Protein AF-A0A955XTV4-F1 (afdb_monomer_lite)

Radius of gyration: 20.28 Å; chains: 1; bounding box: 44×41×62 Å

Secondary structure (DSSP, 8-state):
-PPPHHHHHHHHHHHHHHHHHHHHHHHSPPSSEEE--GGGPPSP-SS--TTHHHHHHHHHHHTTSS-TTSSB---PPPHHHHTTTS-HHHHHHTTSHHHHHHHH-TT-TT--HHHHHHHHHHHHHHHHHHHHHHHHSSS----EEETT----S--SS--BTTBSS-HHHHHHHHHHHTT--

pLDDT: mean 87.63, std 10.94, range [49.94, 98.62]

Foldseek 3Di:
DDDDPVVVVVVVVLVVQQVVLLVCQVPDAALAAEEDDLLLADPDDPQDPSCQRVVVVVVCNSSSRHDPVGHHYFDFADVVLQCLFAPPVQVVLLVDPVSLCVQVPPPCPPDPSNSLVSSLRSLLRRLLVQLVQQVPDPPTDRHYYYSNYDLCQAHRRGHYPSRSGHSNVSNVSVVVVVVDD

Sequence (181 aa):
MAASPKRHLAKALARARRLRRKARAWIRKPAAQIVFHVDYQSPPNEFMDSHRGQRIIDYLVENGLLSPRHWIRPRPATFEQLNLVHSFDYLEQLDAKEGLWRIFGEHNSGFDAVGALHQQRWMTGGTIAAAREAVKERPVGRPVVNLGGGLHHAHADKGGGSCTVNDVAVAIALLRRGGFS

Structure (mmCIF, N/CA/C/O backbone):
data_AF-A0A955XTV4-F1
#
_entry.id   AF-A0A955XTV4-F1
#
loop_
_atom_site.group_PDB
_atom_site.id
_atom_site.type_symbol
_atom_site.label_atom_id
_atom_site.label_alt_id
_atom_site.label_comp_id
_atom_site.label_asym_id
_atom_site.label_entity_id
_atom_site.label_seq_id
_atom_site.pdbx_PDB_ins_code
_atom_site.Cartn_x
_atom_site.Cartn_y
_atom_site.Cartn_z
_atom_site.occupancy
_atom_site.B_iso_or_equiv
_atom_site.auth_seq_id
_atom_site.auth_comp_id
_atom_site.auth_asym_id
_atom_site.auth_atom_id
_atom_site.pdbx_PDB_model_num
ATOM 1 N N . MET A 1 1 ? 1.078 26.563 39.522 1.00 49.94 1 MET A N 1
ATOM 2 C CA . MET A 1 1 ? -0.403 26.536 39.429 1.00 49.94 1 MET A CA 1
ATOM 3 C C . MET A 1 1 ? -0.884 25.087 39.378 1.00 49.94 1 MET A C 1
ATOM 5 O O . MET A 1 1 ? -0.609 24.406 38.396 1.00 49.94 1 MET A O 1
ATOM 9 N N . ALA A 1 2 ? -1.538 24.588 40.433 1.00 58.56 2 ALA A N 1
ATOM 10 C CA . ALA A 1 2 ? -2.078 23.223 40.469 1.00 58.56 2 ALA A CA 1
ATOM 11 C C . ALA A 1 2 ? -3.279 23.084 39.512 1.00 58.56 2 ALA A C 1
ATOM 13 O O . ALA A 1 2 ? -4.113 23.984 39.412 1.00 58.56 2 ALA A O 1
ATOM 14 N N . ALA A 1 3 ? -3.364 21.981 38.766 1.00 61.75 3 ALA A N 1
ATOM 15 C CA . ALA A 1 3 ? -4.470 21.761 37.838 1.00 61.75 3 ALA A CA 1
ATOM 16 C C . ALA A 1 3 ? -5.797 21.529 38.595 1.00 61.75 3 ALA A C 1
ATOM 18 O O . ALA A 1 3 ? -5.850 20.796 39.575 1.00 61.75 3 ALA A O 1
ATOM 19 N N . SER A 1 4 ? -6.885 22.150 38.122 1.00 78.12 4 SER A N 1
ATOM 20 C CA . SER A 1 4 ? -8.228 22.033 38.718 1.00 78.12 4 SER A CA 1
ATOM 21 C C . SER A 1 4 ? -8.696 20.564 38.833 1.00 78.12 4 SER A C 1
ATOM 23 O O . SER A 1 4 ? -8.528 19.810 37.867 1.00 78.12 4 SER A O 1
ATOM 25 N N . PRO A 1 5 ? -9.373 20.157 39.930 1.00 79.31 5 PRO A N 1
ATOM 26 C CA . PRO A 1 5 ? -9.942 18.812 40.115 1.00 79.31 5 PRO A CA 1
ATOM 27 C C . PRO A 1 5 ? -10.793 18.315 38.932 1.00 79.31 5 PRO A C 1
ATOM 29 O O . PRO A 1 5 ? -10.744 17.137 38.571 1.00 79.31 5 PRO A O 1
ATOM 32 N N . LYS A 1 6 ? -11.499 19.224 38.241 1.00 78.75 6 LYS A N 1
ATOM 33 C CA . LYS A 1 6 ? -12.275 18.911 37.026 1.00 78.75 6 LYS A CA 1
ATOM 34 C C . LYS A 1 6 ? -11.387 18.415 35.874 1.00 78.75 6 LYS A C 1
ATOM 36 O O . LYS A 1 6 ? -11.775 17.501 35.147 1.00 78.75 6 LYS A O 1
ATOM 41 N N . ARG A 1 7 ? -10.171 18.962 35.726 1.00 80.00 7 ARG A N 1
ATOM 42 C CA . ARG A 1 7 ? -9.193 18.527 34.708 1.00 80.00 7 ARG A CA 1
ATOM 43 C C . ARG A 1 7 ? -8.659 17.126 35.012 1.00 80.00 7 ARG A C 1
ATOM 45 O O . ARG A 1 7 ? -8.449 16.349 34.083 1.00 80.00 7 ARG A O 1
ATOM 52 N N . HIS A 1 8 ? -8.468 16.787 36.287 1.00 83.81 8 HIS A N 1
ATOM 53 C CA . HIS A 1 8 ? -8.027 15.451 36.698 1.00 83.81 8 HIS A CA 1
ATOM 54 C C . HIS A 1 8 ? -9.093 14.386 36.418 1.00 83.81 8 HIS A C 1
ATOM 56 O O . HIS A 1 8 ? -8.786 13.367 35.794 1.00 83.81 8 HIS A O 1
ATOM 62 N N . LEU A 1 9 ? -10.353 14.656 36.774 1.00 87.94 9 LEU A N 1
ATOM 63 C CA . LEU A 1 9 ? -11.470 13.750 36.496 1.00 87.94 9 LEU A CA 1
ATOM 64 C C . LEU A 1 9 ? -11.685 13.541 34.987 1.00 87.94 9 LEU A C 1
ATOM 66 O O . LEU A 1 9 ? -11.824 12.405 34.532 1.00 87.94 9 LEU A O 1
ATOM 70 N N . ALA A 1 10 ? -11.637 14.612 34.188 1.00 88.69 10 ALA A N 1
ATOM 71 C CA . ALA A 1 10 ? -11.765 14.519 32.733 1.00 88.69 10 ALA A CA 1
ATOM 72 C C . ALA A 1 10 ? -10.666 13.641 32.104 1.00 88.69 10 ALA A C 1
ATOM 74 O O . ALA A 1 10 ? -10.958 12.779 31.269 1.00 88.69 10 ALA A O 1
ATOM 75 N N . LYS A 1 11 ? -9.408 13.797 32.546 1.00 88.56 11 LYS A N 1
ATOM 76 C CA . LYS A 1 11 ? -8.283 12.953 32.107 1.00 88.56 11 LYS A CA 1
ATOM 77 C C . LYS A 1 11 ? -8.480 11.484 32.496 1.00 88.56 11 LYS A C 1
ATOM 79 O O . LYS A 1 11 ? -8.241 10.600 31.670 1.00 88.56 11 LYS A O 1
ATOM 84 N N . ALA A 1 12 ? -8.946 11.216 33.717 1.00 90.12 12 ALA A N 1
ATOM 85 C CA . ALA A 1 12 ? -9.221 9.859 34.186 1.00 90.12 12 ALA A CA 1
ATOM 86 C C . ALA A 1 12 ? -10.327 9.180 33.356 1.00 90.12 12 ALA A C 1
ATOM 88 O O . ALA A 1 12 ? -10.143 8.058 32.877 1.00 90.12 12 ALA A O 1
ATOM 89 N N . LEU A 1 13 ? -11.432 9.885 33.090 1.00 92.62 13 LEU A N 1
ATOM 90 C CA . LEU A 1 13 ? -12.527 9.390 32.249 1.00 92.62 13 LEU A CA 1
ATOM 91 C C . LEU A 1 13 ? -12.079 9.132 30.804 1.00 92.62 13 LEU A C 1
ATOM 93 O O . LEU A 1 13 ? -12.423 8.098 30.227 1.00 92.62 13 LEU A O 1
ATOM 97 N N . ALA A 1 14 ? -11.281 10.029 30.220 1.00 88.31 14 ALA A N 1
ATOM 98 C CA . ALA A 1 14 ? -10.719 9.837 28.883 1.00 88.31 14 ALA A CA 1
ATOM 99 C C . ALA A 1 14 ? -9.818 8.591 28.816 1.00 88.31 14 ALA A C 1
ATOM 101 O O . ALA A 1 14 ? -9.942 7.786 27.887 1.00 88.31 14 ALA A O 1
ATOM 102 N N . ARG A 1 15 ? -8.969 8.376 29.832 1.00 88.94 15 ARG A N 1
ATOM 103 C CA . ARG A 1 15 ? -8.128 7.173 29.950 1.00 88.94 15 ARG A CA 1
ATOM 104 C C . ARG A 1 15 ? -8.974 5.904 30.064 1.00 88.94 15 ARG A C 1
ATOM 106 O O . ARG A 1 15 ? -8.717 4.952 29.329 1.00 88.94 15 ARG A O 1
ATOM 113 N N . ALA A 1 16 ? -10.002 5.896 30.913 1.00 92.25 16 ALA A N 1
ATOM 114 C CA . ALA A 1 16 ? -10.901 4.751 31.072 1.00 92.25 16 ALA A CA 1
ATOM 115 C C . ALA A 1 16 ? -11.646 4.416 29.767 1.00 92.25 16 ALA A C 1
ATOM 117 O O . ALA A 1 16 ? -11.699 3.254 29.360 1.00 92.25 16 ALA A O 1
ATOM 118 N N . ARG A 1 17 ? -12.156 5.432 29.054 1.00 90.75 17 ARG A N 1
ATOM 119 C CA . ARG A 1 17 ? -12.781 5.263 27.728 1.00 90.75 17 ARG A CA 1
ATOM 120 C C . ARG A 1 17 ? -11.803 4.666 26.716 1.00 90.75 17 ARG A C 1
ATOM 122 O O . ARG A 1 17 ? -12.171 3.739 25.999 1.00 90.75 17 ARG A O 1
ATOM 129 N N . ARG A 1 18 ? -10.557 5.147 26.685 1.00 89.06 18 ARG A N 1
ATOM 130 C CA . ARG A 1 18 ? -9.511 4.628 25.790 1.00 89.06 18 ARG A CA 1
ATOM 131 C C . ARG A 1 18 ? -9.165 3.169 26.089 1.00 89.06 18 ARG A C 1
ATOM 133 O O . ARG A 1 18 ? -9.081 2.377 25.158 1.00 89.06 18 ARG A O 1
ATOM 140 N N . LEU A 1 19 ? -9.023 2.795 27.361 1.00 90.50 19 LEU A N 1
ATOM 141 C CA . LEU A 1 19 ? -8.775 1.402 27.761 1.00 90.50 19 LEU A CA 1
ATOM 142 C C . LEU A 1 19 ? -9.934 0.482 27.356 1.00 90.50 19 LEU A C 1
ATOM 144 O O . LEU A 1 19 ? -9.700 -0.569 26.763 1.00 90.50 19 LEU A O 1
ATOM 148 N N . ARG A 1 20 ? -11.183 0.913 27.578 1.00 92.00 20 ARG A N 1
ATOM 149 C CA . ARG A 1 20 ? -12.375 0.180 27.117 1.00 92.00 20 ARG A CA 1
ATOM 150 C C . ARG A 1 20 ? -12.400 0.019 25.594 1.00 92.00 20 ARG A C 1
ATOM 152 O O . ARG A 1 20 ? -12.742 -1.057 25.112 1.00 92.00 20 ARG A O 1
ATOM 159 N N . ARG A 1 21 ? -12.026 1.057 24.832 1.00 90.31 21 ARG A N 1
ATOM 160 C CA . ARG A 1 21 ? -11.899 0.968 23.366 1.00 90.31 21 ARG A CA 1
ATOM 161 C C . ARG A 1 21 ? -10.826 -0.031 22.950 1.00 90.31 21 ARG A C 1
ATOM 163 O O . ARG A 1 21 ? -11.129 -0.901 22.146 1.00 90.31 21 ARG A O 1
ATOM 170 N N . LYS A 1 22 ? -9.631 0.023 23.553 1.00 88.69 22 LYS A N 1
ATOM 171 C CA . LYS A 1 22 ? -8.558 -0.951 23.291 1.00 88.69 22 LYS A CA 1
ATOM 172 C C . LYS A 1 22 ? -9.032 -2.383 23.541 1.00 88.69 22 LYS A C 1
ATOM 174 O O . LYS A 1 22 ? -8.918 -3.207 22.645 1.00 88.69 22 LYS A O 1
ATOM 179 N N . ALA A 1 23 ? -9.653 -2.659 24.689 1.00 89.81 23 ALA A N 1
ATOM 180 C CA . ALA A 1 23 ? -10.200 -3.986 24.983 1.00 89.81 23 ALA A CA 1
ATOM 181 C C . ALA A 1 23 ? -11.234 -4.440 23.932 1.00 89.81 23 ALA A C 1
ATOM 183 O O . ALA A 1 23 ? -11.187 -5.572 23.460 1.00 89.81 23 ALA A O 1
ATOM 184 N N . ARG A 1 24 ? -12.131 -3.544 23.496 1.00 89.69 24 ARG A N 1
ATOM 185 C CA . ARG A 1 24 ? -13.103 -3.846 22.430 1.00 89.69 24 ARG A CA 1
ATOM 186 C C . ARG A 1 24 ? -12.441 -4.100 21.076 1.00 89.69 24 ARG A C 1
ATOM 188 O O . ARG A 1 24 ? -12.851 -5.032 20.393 1.00 89.69 24 ARG A O 1
ATOM 195 N N . ALA A 1 25 ? -11.440 -3.307 20.696 1.00 87.94 25 ALA A N 1
ATOM 196 C CA . ALA A 1 25 ? -10.732 -3.431 19.421 1.00 87.94 25 ALA A CA 1
ATOM 197 C C . ALA A 1 25 ? -9.947 -4.744 19.296 1.00 87.94 25 ALA A C 1
ATOM 199 O O . ALA A 1 25 ? -9.682 -5.187 18.184 1.00 87.94 25 ALA A O 1
ATOM 200 N N . TRP A 1 26 ? -9.592 -5.376 20.418 1.00 86.31 26 TRP A N 1
ATOM 201 C CA . TRP A 1 26 ? -8.954 -6.694 20.438 1.00 86.31 26 TRP A CA 1
ATOM 202 C C . TRP A 1 26 ? -9.903 -7.848 20.109 1.00 86.31 26 TRP A C 1
ATOM 204 O O . TRP A 1 26 ? -9.443 -8.871 19.616 1.00 86.31 26 TRP A O 1
ATOM 214 N N . ILE A 1 27 ? -11.201 -7.689 20.375 1.00 87.06 27 ILE A N 1
ATOM 215 C CA . ILE A 1 27 ? -12.206 -8.749 20.199 1.00 87.06 27 ILE A CA 1
ATOM 216 C C . ILE A 1 27 ? -13.035 -8.505 18.934 1.00 87.06 27 ILE A C 1
ATOM 218 O O . ILE A 1 27 ? -13.390 -9.435 18.216 1.00 87.06 27 ILE A O 1
ATOM 222 N N . ARG A 1 28 ? -13.375 -7.244 18.652 1.00 84.69 28 ARG A N 1
ATOM 223 C CA . ARG A 1 28 ? -14.237 -6.876 17.527 1.00 84.69 28 ARG A CA 1
ATOM 224 C C . ARG A 1 28 ? -13.415 -6.592 16.280 1.00 84.69 28 ARG A C 1
ATOM 226 O O . ARG A 1 28 ? -12.475 -5.800 16.325 1.00 84.69 28 ARG A O 1
ATOM 233 N N . LYS A 1 29 ? -13.839 -7.159 15.148 1.00 81.19 29 LYS A N 1
ATOM 234 C CA . LYS A 1 29 ? -13.269 -6.818 13.841 1.00 81.19 29 LYS A CA 1
ATOM 235 C C . LYS A 1 29 ? -13.521 -5.327 13.516 1.00 81.19 29 LYS A C 1
ATOM 237 O O . LYS A 1 29 ? -14.647 -4.851 13.709 1.00 81.19 29 LYS A O 1
ATOM 242 N N . PRO A 1 30 ? -12.537 -4.585 12.982 1.00 85.19 30 PRO A N 1
ATOM 243 C CA . PRO A 1 30 ? -12.629 -3.134 12.757 1.00 85.19 30 PRO A CA 1
ATOM 244 C C . PRO A 1 30 ? -13.557 -2.799 11.589 1.00 85.19 30 PRO A C 1
ATOM 246 O O . PRO A 1 30 ? -13.554 -3.539 10.619 1.00 85.19 30 PRO A O 1
ATOM 249 N N . ALA A 1 31 ? -14.344 -1.718 11.655 1.00 85.94 31 ALA A N 1
ATOM 250 C CA . ALA A 1 31 ? -15.353 -1.386 10.632 1.00 85.94 31 ALA A CA 1
ATOM 251 C C . ALA A 1 31 ? -14.800 -1.361 9.193 1.00 85.94 31 ALA A C 1
ATOM 253 O O . ALA A 1 31 ? -15.483 -1.814 8.280 1.00 85.94 31 ALA A O 1
ATOM 254 N N . ALA A 1 32 ? -13.556 -0.908 9.034 1.00 90.38 32 ALA A N 1
ATOM 255 C CA . ALA A 1 32 ? -12.754 -1.079 7.833 1.00 90.38 32 ALA A CA 1
ATOM 256 C C . ALA A 1 32 ? -11.507 -1.909 8.163 1.00 90.38 32 ALA A C 1
ATOM 258 O O . ALA A 1 32 ? -10.908 -1.730 9.229 1.00 90.38 32 ALA A O 1
ATOM 259 N N . GLN A 1 33 ? -11.112 -2.795 7.253 1.00 92.31 33 GLN A N 1
ATOM 260 C CA . GLN A 1 33 ? -9.814 -3.455 7.323 1.00 92.31 33 GLN A CA 1
ATOM 261 C C . GLN A 1 33 ? -8.734 -2.498 6.836 1.00 92.31 33 GLN A C 1
ATOM 263 O O . GLN A 1 33 ? -8.937 -1.739 5.891 1.00 92.31 33 GLN A O 1
ATOM 268 N N . ILE A 1 34 ? -7.573 -2.548 7.475 1.00 95.50 34 ILE A N 1
ATOM 269 C CA . ILE A 1 34 ? -6.429 -1.718 7.106 1.00 95.50 34 ILE A CA 1
ATOM 270 C C . ILE A 1 34 ? -5.342 -2.619 6.529 1.00 95.50 34 ILE A C 1
ATOM 272 O O . ILE A 1 34 ? -5.109 -3.705 7.057 1.00 95.50 34 ILE A O 1
ATOM 276 N N . VAL A 1 35 ? -4.681 -2.177 5.463 1.00 96.81 35 VAL A N 1
ATOM 277 C CA . VAL A 1 35 ? -3.504 -2.827 4.878 1.00 96.81 35 VAL A CA 1
ATOM 278 C C . VAL A 1 35 ? -2.307 -1.902 5.043 1.00 96.81 35 VAL A C 1
ATOM 280 O O . VAL A 1 35 ? -2.353 -0.735 4.642 1.00 96.81 35 VAL A O 1
ATOM 283 N N . PHE A 1 36 ? -1.245 -2.415 5.660 1.00 95.81 36 PHE A N 1
ATOM 284 C CA . PHE A 1 36 ? -0.036 -1.646 5.934 1.00 95.81 36 PHE A CA 1
ATOM 285 C C . PHE A 1 36 ? 1.195 -2.546 6.084 1.00 95.81 36 PHE A C 1
ATOM 287 O O . PHE A 1 36 ? 1.116 -3.627 6.677 1.00 95.81 36 PHE A O 1
ATOM 294 N N . HIS A 1 37 ? 2.340 -2.059 5.600 1.00 95.19 37 HIS A N 1
ATOM 295 C CA . HIS A 1 37 ? 3.661 -2.611 5.885 1.00 95.19 37 HIS A CA 1
ATOM 296 C C . HIS A 1 37 ? 4.646 -1.497 6.251 1.00 95.19 37 HIS A C 1
ATOM 298 O O . HIS A 1 37 ? 4.531 -0.383 5.745 1.00 95.19 37 HIS A O 1
ATOM 304 N N . VAL A 1 38 ? 5.634 -1.809 7.094 1.00 92.44 38 VAL A N 1
ATOM 305 C CA . VAL A 1 38 ? 6.698 -0.858 7.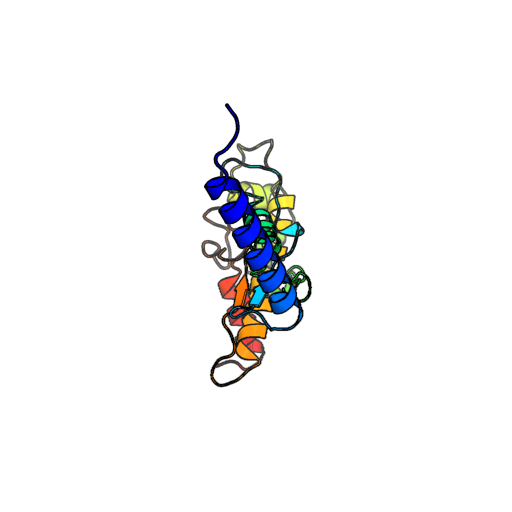463 1.00 92.44 38 VAL A CA 1
ATOM 306 C C . VAL A 1 38 ? 7.537 -0.456 6.244 1.00 92.44 38 VAL A C 1
ATOM 308 O O . VAL A 1 38 ? 7.905 0.703 6.121 1.00 92.44 38 VAL A O 1
ATOM 311 N N . ASP A 1 39 ? 7.701 -1.360 5.275 1.00 91.88 39 ASP A N 1
ATOM 312 C CA . ASP A 1 39 ? 8.422 -1.104 4.015 1.00 91.88 39 ASP A CA 1
ATOM 313 C C . ASP A 1 39 ? 7.658 -0.201 3.029 1.00 91.88 39 ASP A C 1
ATOM 315 O O . ASP A 1 39 ? 8.101 0.027 1.908 1.00 91.88 39 ASP A O 1
ATOM 319 N N . TYR A 1 40 ? 6.505 0.348 3.433 1.00 88.62 40 TYR A N 1
ATOM 320 C CA . TYR A 1 40 ? 5.928 1.515 2.755 1.00 88.62 40 TYR A CA 1
ATOM 321 C C . TYR A 1 40 ? 6.749 2.780 3.013 1.00 88.62 40 TYR A C 1
ATOM 323 O O . TYR A 1 40 ? 6.479 3.810 2.402 1.00 88.62 40 TYR A O 1
ATOM 331 N N . GLN A 1 41 ? 7.694 2.742 3.950 1.00 85.06 41 GLN A N 1
ATOM 332 C CA . GLN A 1 41 ? 8.558 3.866 4.266 1.00 85.06 41 GLN A CA 1
ATOM 333 C C . GLN A 1 41 ? 9.703 3.936 3.253 1.00 85.06 41 GLN A C 1
ATOM 335 O O . GLN A 1 41 ? 10.391 2.951 3.002 1.00 85.06 41 GLN A O 1
ATOM 340 N N . SER A 1 42 ? 9.907 5.119 2.684 1.00 73.38 42 SER A N 1
ATOM 341 C CA . SER A 1 42 ? 11.128 5.487 1.968 1.00 73.38 42 SER A CA 1
ATOM 342 C C . SER A 1 42 ? 12.022 6.343 2.867 1.00 73.38 42 SER A C 1
ATOM 344 O O . SER A 1 42 ? 11.536 6.928 3.847 1.00 73.38 42 SER A O 1
ATOM 346 N N . PRO A 1 43 ? 13.304 6.523 2.509 1.00 68.44 43 PRO A N 1
ATOM 347 C CA . PRO A 1 43 ? 14.084 7.630 3.039 1.00 68.44 43 PRO A CA 1
ATOM 348 C C . PRO A 1 43 ? 13.281 8.944 2.961 1.00 68.44 43 PRO A C 1
ATOM 350 O O . PRO A 1 43 ? 12.516 9.134 1.998 1.00 68.44 43 PRO A O 1
ATOM 353 N N . PRO A 1 44 ? 13.383 9.821 3.978 1.00 67.25 44 PRO A N 1
ATOM 354 C CA . PRO A 1 44 ? 12.716 11.115 3.960 1.00 67.25 44 PRO A CA 1
ATOM 355 C C . PRO A 1 44 ? 13.049 11.869 2.674 1.00 67.25 44 PRO A C 1
ATOM 357 O O . PRO A 1 44 ? 14.213 11.978 2.297 1.00 67.25 44 PRO A O 1
ATOM 360 N N . ASN A 1 45 ? 12.025 12.384 2.008 1.00 66.56 45 ASN A N 1
ATOM 361 C CA . ASN A 1 45 ? 12.179 13.257 0.855 1.00 66.56 45 ASN A CA 1
ATOM 362 C C . ASN A 1 45 ? 11.144 14.381 0.934 1.00 66.56 45 ASN A C 1
ATOM 364 O O . ASN A 1 45 ? 10.162 14.289 1.669 1.00 66.56 45 ASN A O 1
ATOM 368 N N . GLU A 1 46 ? 11.386 15.455 0.194 1.00 67.44 46 GLU A N 1
ATOM 369 C CA . GLU A 1 46 ? 10.527 16.644 0.183 1.00 67.44 46 GLU A CA 1
ATOM 370 C C . GLU A 1 46 ? 9.174 16.418 -0.510 1.00 67.44 46 GLU A C 1
ATOM 372 O O . GLU A 1 46 ? 8.230 17.175 -0.293 1.00 67.44 46 GLU A O 1
ATOM 377 N N . PHE A 1 47 ? 9.056 15.354 -1.306 1.00 65.12 47 PHE A N 1
ATOM 378 C CA . PHE A 1 47 ? 7.886 15.089 -2.140 1.00 65.12 47 PHE A CA 1
ATOM 379 C C . PHE A 1 47 ? 6.814 14.257 -1.432 1.00 65.12 47 PHE A C 1
ATOM 381 O O . PHE A 1 47 ? 5.633 14.363 -1.763 1.00 65.12 47 PHE A O 1
ATOM 388 N N . MET A 1 48 ? 7.199 13.411 -0.471 1.00 69.88 48 MET A N 1
ATOM 389 C CA . MET A 1 48 ? 6.294 12.469 0.186 1.00 69.88 48 MET A CA 1
ATOM 390 C C . MET A 1 48 ? 6.576 12.320 1.683 1.00 69.88 48 MET A C 1
ATOM 392 O O . MET A 1 48 ? 7.704 12.085 2.113 1.00 69.88 48 MET A O 1
ATOM 396 N N . ASP A 1 49 ? 5.508 12.338 2.489 1.00 81.56 49 ASP A N 1
ATOM 397 C CA . ASP A 1 49 ? 5.571 11.930 3.897 1.00 81.56 49 ASP A CA 1
ATOM 398 C C . ASP A 1 49 ? 5.767 10.411 3.992 1.00 81.56 49 ASP A C 1
ATOM 400 O O . ASP A 1 49 ? 4.805 9.635 4.033 1.00 81.56 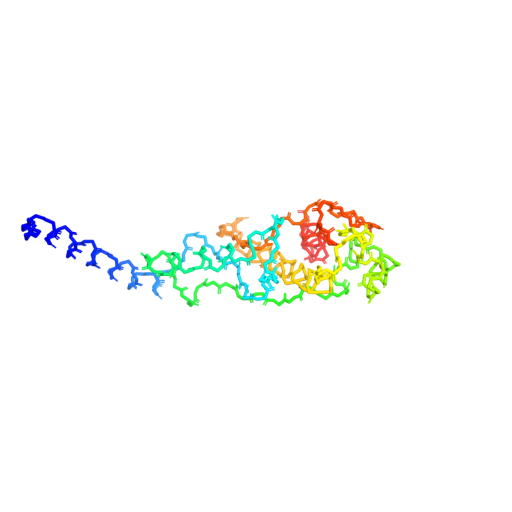49 ASP A O 1
ATOM 404 N N . SER A 1 50 ? 7.031 9.990 4.048 1.00 79.75 50 SER A N 1
ATOM 405 C CA . SER A 1 50 ? 7.411 8.578 4.098 1.00 79.75 50 SER A CA 1
ATOM 406 C C . SER A 1 50 ? 6.879 7.837 5.326 1.00 79.75 50 SER A C 1
ATOM 408 O O . SER A 1 50 ? 6.734 6.619 5.292 1.00 79.75 50 SER A O 1
ATOM 410 N N . HIS A 1 51 ? 6.509 8.555 6.390 1.00 88.69 51 HIS A N 1
ATOM 411 C CA . HIS A 1 51 ? 6.005 7.972 7.633 1.00 88.69 51 HIS A CA 1
ATOM 412 C C . HIS A 1 51 ? 4.485 8.102 7.781 1.00 88.69 51 HIS A C 1
ATOM 414 O O . HIS A 1 51 ? 3.938 7.700 8.811 1.00 88.69 51 HIS A O 1
ATOM 420 N N . ARG A 1 52 ? 3.771 8.610 6.766 1.00 90.38 52 ARG A N 1
ATOM 421 C CA . ARG A 1 52 ? 2.314 8.826 6.813 1.00 90.38 52 ARG A CA 1
ATOM 422 C C . ARG A 1 52 ? 1.556 7.582 7.276 1.00 90.38 52 ARG A C 1
ATOM 424 O O . ARG A 1 52 ? 0.739 7.655 8.191 1.00 90.38 52 ARG A O 1
ATOM 431 N N . GLY A 1 53 ? 1.846 6.430 6.667 1.00 92.81 53 GLY A N 1
ATOM 432 C CA . GLY A 1 53 ? 1.195 5.164 7.014 1.00 92.81 53 GLY A CA 1
ATOM 433 C C . GLY A 1 53 ? 1.463 4.741 8.461 1.00 92.81 53 GLY A C 1
ATOM 434 O O . GLY A 1 53 ? 0.531 4.339 9.157 1.00 92.81 53 GLY A O 1
ATOM 435 N N . GLN A 1 54 ? 2.701 4.917 8.934 1.00 93.06 54 GLN A N 1
ATOM 436 C CA . GLN A 1 54 ? 3.103 4.608 10.308 1.00 93.06 54 GLN A CA 1
ATOM 437 C C . GLN A 1 54 ? 2.438 5.539 11.328 1.00 93.06 54 GLN A C 1
ATOM 439 O O . GLN A 1 54 ? 1.982 5.082 12.367 1.00 93.06 54 GLN A O 1
ATOM 444 N N . ARG A 1 55 ? 2.288 6.830 11.017 1.00 94.44 55 ARG A N 1
ATOM 445 C CA . ARG A 1 55 ? 1.569 7.778 11.886 1.00 94.44 55 ARG A CA 1
ATOM 446 C C . ARG A 1 55 ? 0.081 7.429 12.003 1.00 94.44 55 ARG A C 1
ATOM 448 O O . ARG A 1 55 ? -0.492 7.540 13.085 1.00 94.44 55 ARG A O 1
ATOM 455 N N . ILE A 1 56 ? -0.544 6.982 10.908 1.00 95.06 56 ILE A N 1
ATOM 456 C CA . ILE A 1 56 ? -1.952 6.545 10.890 1.00 95.06 56 ILE A CA 1
ATOM 457 C C . ILE A 1 56 ? -2.123 5.248 11.699 1.00 95.06 56 ILE A C 1
ATOM 459 O O . ILE A 1 56 ? -2.877 5.248 12.672 1.00 95.06 56 ILE A O 1
ATOM 463 N N . ILE A 1 57 ? -1.398 4.184 11.319 1.00 94.25 57 ILE A N 1
ATOM 464 C CA . ILE A 1 57 ? -0.718 3.264 12.244 1.00 94.25 57 ILE A CA 1
ATOM 465 C C . ILE A 1 57 ? -0.947 3.451 13.749 1.00 94.25 57 ILE A C 1
ATOM 467 O O . ILE A 1 57 ? -1.904 2.973 14.375 1.00 94.25 57 ILE A O 1
ATOM 471 N N . ASP A 1 58 ? 0.011 4.187 14.298 1.00 94.81 58 ASP A N 1
ATOM 472 C CA . ASP A 1 58 ? 0.191 4.480 15.704 1.00 94.81 58 ASP A CA 1
ATOM 473 C C . ASP A 1 58 ? -1.031 5.191 16.266 1.00 94.81 58 ASP A C 1
ATOM 475 O O . ASP A 1 58 ? -1.578 4.753 17.279 1.00 94.81 58 ASP A O 1
ATOM 479 N N . TYR A 1 59 ? -1.562 6.197 15.563 1.00 95.38 59 TYR A N 1
ATOM 480 C CA . TYR A 1 59 ? -2.751 6.914 16.014 1.00 95.38 59 TYR A CA 1
ATOM 481 C C . TYR A 1 59 ? -3.950 5.977 16.231 1.00 95.38 59 TYR A C 1
ATOM 483 O O . TYR A 1 59 ? -4.622 6.050 17.270 1.00 95.38 59 TYR A O 1
ATOM 491 N N . LEU A 1 60 ? -4.231 5.080 15.279 1.00 93.69 60 LEU A N 1
ATOM 492 C CA . LEU A 1 60 ? -5.356 4.147 15.374 1.00 93.69 60 LEU A CA 1
ATOM 493 C C . LEU A 1 60 ? -5.178 3.167 16.543 1.00 93.69 60 LEU A C 1
ATOM 495 O O . LEU A 1 60 ? -6.136 2.898 17.281 1.00 93.69 60 LEU A O 1
ATOM 499 N N . VAL A 1 61 ? -3.960 2.667 16.756 1.00 93.06 61 VAL A N 1
ATOM 500 C CA . VAL A 1 61 ? -3.634 1.734 17.848 1.00 93.06 61 VAL A CA 1
ATOM 501 C C . VAL A 1 61 ? -3.676 2.420 19.210 1.00 93.06 61 VAL A C 1
ATOM 503 O O . VAL A 1 61 ? -4.311 1.933 20.156 1.00 93.06 61 VAL A O 1
ATOM 506 N N . GLU A 1 62 ? -3.032 3.575 19.332 1.00 93.31 62 GLU A N 1
ATOM 507 C CA . GLU A 1 62 ? -2.946 4.344 20.569 1.00 93.31 62 GLU A CA 1
ATOM 508 C C . GLU A 1 62 ? -4.327 4.741 21.083 1.00 93.31 62 GLU A C 1
ATOM 510 O O . GLU A 1 62 ? -4.594 4.651 22.289 1.00 93.31 62 GLU A O 1
ATOM 515 N N . ASN A 1 63 ? -5.239 5.083 20.170 1.00 91.06 63 ASN A N 1
ATOM 516 C CA . ASN A 1 63 ? -6.603 5.490 20.496 1.00 91.06 63 ASN A CA 1
ATOM 517 C C . ASN A 1 63 ? -7.591 4.325 20.672 1.00 91.06 63 ASN A C 1
ATOM 519 O O . ASN A 1 63 ? -8.730 4.556 21.107 1.00 91.06 63 ASN A O 1
ATOM 523 N N . GLY A 1 64 ? -7.147 3.086 20.426 1.00 90.44 64 GLY A N 1
ATOM 524 C CA . GLY A 1 64 ? -7.962 1.875 20.531 1.00 90.44 64 GLY A CA 1
ATOM 525 C C . GLY A 1 64 ? -9.018 1.762 19.434 1.00 90.44 64 GLY A C 1
ATOM 526 O O . GLY A 1 64 ? -10.095 1.231 19.689 1.00 90.44 64 GLY A O 1
ATOM 527 N N . LEU A 1 65 ? -8.734 2.319 18.256 1.00 90.50 65 LEU A N 1
ATOM 528 C CA . LEU A 1 65 ? -9.575 2.241 17.058 1.00 90.50 65 LEU A CA 1
ATOM 529 C C . LEU A 1 65 ? -9.210 1.030 16.189 1.00 90.50 65 LEU A C 1
ATOM 531 O O . LEU A 1 65 ? -10.056 0.521 15.459 1.00 90.50 65 LEU A O 1
ATOM 535 N N . LEU A 1 66 ? -7.975 0.541 16.316 1.00 92.56 66 LEU A N 1
ATOM 536 C CA . LEU A 1 66 ? -7.468 -0.644 15.637 1.00 92.56 66 LEU A CA 1
ATOM 537 C C . LEU A 1 66 ? -6.643 -1.491 16.612 1.00 92.56 66 LEU A C 1
ATOM 539 O O . LEU A 1 66 ? -5.942 -0.962 17.475 1.00 92.56 66 LEU A O 1
ATOM 543 N N . SER A 1 67 ? -6.734 -2.812 16.481 1.00 90.81 67 SER A N 1
ATOM 544 C CA . SER A 1 67 ? -5.831 -3.743 17.161 1.00 90.81 67 SER A CA 1
ATOM 545 C C . SER A 1 67 ? -4.733 -4.191 16.194 1.00 90.81 67 SER A C 1
ATOM 547 O O . SER A 1 67 ? -5.060 -4.495 15.044 1.00 90.81 67 SER A O 1
ATOM 549 N N . PRO A 1 68 ? -3.474 -4.344 16.651 1.00 85.88 68 PRO A N 1
ATOM 550 C CA . PRO A 1 68 ? -2.394 -4.942 15.862 1.00 85.88 68 PRO A CA 1
ATOM 551 C C . PRO A 1 68 ? -2.676 -6.328 15.284 1.00 85.88 68 PRO A C 1
ATOM 553 O O . PRO A 1 68 ? -1.995 -6.754 14.359 1.00 85.88 68 PRO A O 1
ATOM 556 N N . ARG A 1 69 ? -3.689 -7.031 15.801 1.00 86.75 69 ARG A N 1
ATOM 557 C CA . ARG A 1 69 ? -4.127 -8.334 15.282 1.00 86.75 69 ARG A CA 1
ATOM 558 C C . ARG A 1 69 ? -5.015 -8.249 14.038 1.00 86.75 69 ARG A C 1
ATOM 560 O O . ARG A 1 69 ? -5.287 -9.281 13.439 1.00 86.75 69 ARG A O 1
ATOM 567 N N . HIS A 1 70 ? -5.523 -7.065 13.696 1.00 87.19 70 HIS A N 1
ATOM 568 C CA . HIS A 1 70 ? -6.607 -6.922 12.722 1.00 87.19 70 HIS A CA 1
ATOM 569 C C . HIS A 1 70 ? -6.219 -6.226 11.415 1.00 87.19 70 HIS A C 1
ATOM 571 O O . HIS A 1 70 ? -7.061 -6.173 10.526 1.00 87.19 70 HIS A O 1
ATOM 577 N N . TRP A 1 71 ? -4.998 -5.709 11.253 1.00 91.62 71 TRP A N 1
ATOM 5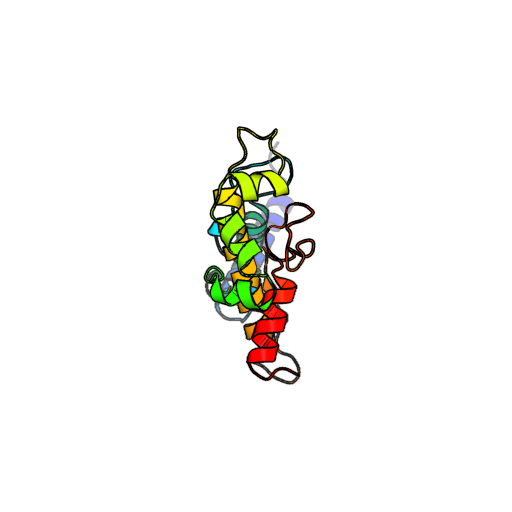78 C CA . TRP A 1 71 ? -4.577 -5.194 9.946 1.00 91.62 71 TRP A CA 1
ATOM 579 C C . TRP A 1 71 ? -3.819 -6.243 9.138 1.00 91.62 71 TRP A C 1
ATOM 581 O O . TRP A 1 71 ? -3.138 -7.120 9.671 1.00 91.62 71 TRP A O 1
ATOM 591 N N . ILE A 1 72 ? -3.942 -6.127 7.826 1.00 93.69 72 ILE A N 1
ATOM 592 C CA . ILE A 1 72 ? -3.358 -7.028 6.847 1.00 93.69 72 ILE A CA 1
ATOM 593 C C . ILE A 1 72 ? -1.942 -6.550 6.546 1.00 93.69 72 ILE A C 1
ATOM 595 O O . ILE A 1 72 ? -1.718 -5.380 6.229 1.00 93.69 72 ILE A O 1
ATOM 599 N N . ARG A 1 73 ? -0.986 -7.474 6.632 1.00 95.25 73 ARG A N 1
ATOM 600 C CA . ARG A 1 73 ? 0.391 -7.254 6.190 1.00 95.25 73 ARG A CA 1
ATOM 601 C C . ARG A 1 73 ? 0.529 -7.809 4.772 1.00 95.25 73 ARG A C 1
ATOM 603 O O . ARG A 1 73 ? 0.373 -9.020 4.601 1.00 95.25 73 ARG A O 1
ATOM 610 N N . PRO A 1 74 ? 0.743 -6.960 3.758 1.00 97.00 74 PRO A N 1
ATOM 611 C CA . PRO A 1 74 ? 0.901 -7.425 2.389 1.00 97.00 74 PRO A CA 1
ATOM 612 C C . PRO A 1 74 ? 2.284 -8.049 2.168 1.00 97.00 74 PRO A C 1
ATOM 614 O O . PRO A 1 74 ? 3.127 -8.075 3.060 1.00 97.00 74 PRO A O 1
ATOM 617 N N . ARG A 1 75 ? 2.503 -8.535 0.948 1.00 97.69 75 ARG A N 1
ATOM 618 C CA . ARG A 1 75 ? 3.820 -8.853 0.375 1.00 97.69 75 ARG A CA 1
ATOM 619 C C . ARG A 1 75 ? 4.079 -7.885 -0.778 1.00 97.69 75 ARG A C 1
ATOM 621 O O . ARG A 1 75 ? 3.088 -7.415 -1.333 1.00 97.69 75 ARG A O 1
ATOM 628 N N . PRO A 1 76 ? 5.330 -7.607 -1.176 1.00 97.69 76 PRO A N 1
ATOM 629 C CA . PRO A 1 76 ? 5.585 -6.750 -2.324 1.00 97.69 76 PRO A CA 1
ATOM 630 C C . PRO A 1 76 ? 5.064 -7.405 -3.603 1.00 97.69 76 PRO A C 1
ATOM 632 O O . PRO A 1 76 ? 5.070 -8.631 -3.733 1.00 97.69 76 PRO A O 1
ATOM 635 N N . ALA A 1 77 ? 4.631 -6.583 -4.555 1.00 98.19 77 ALA A N 1
ATOM 636 C CA . ALA A 1 77 ? 4.254 -7.061 -5.875 1.00 98.19 77 ALA A CA 1
ATOM 637 C C . ALA A 1 77 ? 5.462 -7.696 -6.587 1.00 98.19 77 ALA A C 1
ATOM 639 O O . ALA A 1 77 ? 6.590 -7.182 -6.520 1.00 98.19 77 ALA A O 1
ATOM 640 N N . THR A 1 78 ? 5.241 -8.826 -7.257 1.00 97.31 78 THR A N 1
ATOM 641 C CA . THR A 1 78 ? 6.260 -9.451 -8.113 1.00 97.31 78 THR A CA 1
ATOM 642 C C . THR A 1 78 ? 6.307 -8.749 -9.465 1.00 97.31 78 THR A C 1
ATOM 644 O O . THR A 1 78 ? 5.306 -8.184 -9.900 1.00 97.31 78 THR A O 1
ATOM 647 N N . PHE A 1 79 ? 7.441 -8.806 -10.164 1.00 95.88 79 PHE A N 1
ATOM 648 C CA . PHE A 1 79 ? 7.522 -8.271 -11.528 1.00 95.88 79 PHE A CA 1
ATOM 649 C C . PHE A 1 79 ? 6.522 -8.949 -12.472 1.00 95.88 79 PHE A C 1
ATOM 651 O O . PHE A 1 79 ? 5.903 -8.272 -13.277 1.00 95.88 79 PHE A O 1
ATOM 658 N N . GLU A 1 80 ? 6.244 -10.241 -12.288 1.00 96.94 80 GLU A N 1
ATOM 659 C CA . GLU A 1 80 ? 5.175 -10.951 -13.008 1.00 96.94 80 GLU A CA 1
ATOM 660 C C . GLU A 1 80 ? 3.788 -10.322 -12.803 1.00 96.94 80 GLU A C 1
ATOM 662 O O . GLU A 1 80 ? 2.985 -10.263 -13.732 1.00 96.94 80 GLU A O 1
ATOM 667 N N . GLN A 1 81 ? 3.485 -9.855 -11.585 1.00 98.31 81 GLN A N 1
ATOM 668 C CA . GLN A 1 81 ? 2.236 -9.148 -11.298 1.00 98.31 81 GLN A CA 1
ATOM 669 C C . GLN A 1 81 ? 2.225 -7.756 -11.927 1.00 98.31 81 GLN A C 1
ATOM 671 O O . GLN A 1 81 ? 1.189 -7.334 -12.434 1.00 98.31 81 GLN A O 1
ATOM 676 N N . LEU A 1 82 ? 3.357 -7.049 -11.907 1.00 98.12 82 LEU A N 1
ATOM 677 C CA . LEU A 1 82 ? 3.489 -5.739 -12.549 1.00 98.12 82 LEU A CA 1
ATOM 678 C C . LEU A 1 82 ? 3.324 -5.843 -14.073 1.00 98.12 82 LEU A C 1
ATOM 680 O O . LEU A 1 82 ? 2.621 -5.027 -14.667 1.00 98.12 82 LEU A O 1
ATOM 684 N N . ASN A 1 83 ? 3.879 -6.897 -14.678 1.00 97.56 83 ASN A N 1
ATOM 685 C CA . ASN A 1 83 ? 3.856 -7.164 -16.119 1.00 97.56 83 ASN A CA 1
ATOM 686 C C . ASN A 1 83 ? 2.450 -7.475 -16.672 1.00 97.56 83 ASN A C 1
ATOM 688 O O . ASN A 1 83 ? 2.268 -7.679 -17.866 1.00 97.56 83 ASN A O 1
ATOM 692 N N . LEU A 1 84 ? 1.429 -7.532 -15.810 1.00 97.75 84 LEU A N 1
ATOM 693 C CA . LEU A 1 84 ? 0.033 -7.615 -16.245 1.00 97.75 84 LEU A CA 1
ATOM 694 C C . LEU A 1 84 ? -0.474 -6.318 -16.878 1.00 97.75 84 LEU A C 1
ATOM 696 O O . LEU A 1 84 ? -1.468 -6.355 -17.600 1.00 97.75 84 LEU A O 1
ATOM 700 N N . VAL A 1 85 ? 0.150 -5.183 -16.557 1.00 98.19 85 VAL A N 1
ATOM 701 C CA . VAL A 1 85 ? -0.256 -3.860 -17.064 1.00 98.19 85 VAL A CA 1
ATOM 702 C C . VAL A 1 85 ? 0.919 -3.013 -17.538 1.00 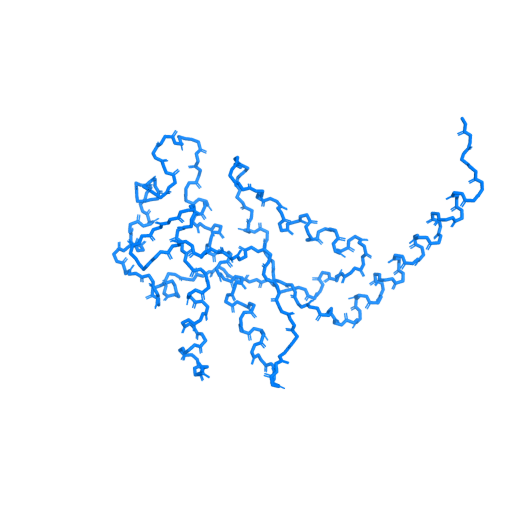98.19 85 VAL A C 1
ATOM 704 O O . VAL A 1 85 ? 0.714 -2.116 -18.349 1.00 98.19 85 VAL A O 1
ATOM 707 N N . HIS A 1 86 ? 2.125 -3.286 -17.037 1.00 98.06 86 HIS A N 1
ATOM 708 C CA . HIS A 1 86 ? 3.367 -2.674 -17.496 1.00 98.06 86 HIS A CA 1
ATOM 709 C C . HIS A 1 86 ? 4.022 -3.561 -18.550 1.00 98.06 86 HIS A C 1
ATOM 711 O O . HIS A 1 86 ? 3.942 -4.782 -18.452 1.00 98.06 86 HIS A O 1
ATOM 717 N N . SER A 1 87 ? 4.657 -2.959 -19.551 1.00 97.00 87 SER A N 1
ATOM 718 C CA . SER A 1 87 ? 5.425 -3.693 -20.558 1.00 97.00 87 SER A CA 1
ATOM 719 C C . SER A 1 87 ? 6.708 -4.270 -19.961 1.00 97.00 87 SER A C 1
ATOM 721 O O . SER A 1 87 ? 7.301 -3.686 -19.051 1.00 97.00 87 SER A O 1
ATOM 723 N N . PHE A 1 88 ? 7.147 -5.404 -20.504 1.00 94.44 88 PHE A N 1
ATOM 724 C CA . PHE A 1 88 ? 8.387 -6.056 -20.096 1.00 94.44 88 PHE A CA 1
ATOM 725 C C . PHE A 1 88 ? 9.587 -5.114 -20.262 1.00 94.44 88 PHE A C 1
ATOM 727 O O . PHE A 1 88 ? 10.296 -4.865 -19.290 1.00 94.44 88 PHE A O 1
ATOM 734 N N . ASP A 1 89 ? 9.719 -4.493 -21.438 1.00 93.25 89 ASP A N 1
ATOM 735 C CA . ASP A 1 89 ? 10.795 -3.548 -21.762 1.00 93.25 89 ASP A CA 1
ATOM 736 C C . ASP A 1 89 ? 10.857 -2.367 -20.783 1.00 93.25 89 ASP A C 1
ATOM 738 O O . ASP A 1 89 ? 11.938 -1.885 -20.444 1.00 93.25 89 ASP A O 1
ATOM 742 N N . TYR A 1 90 ? 9.704 -1.881 -20.310 1.00 93.75 90 TYR A N 1
ATOM 743 C CA . TYR A 1 90 ? 9.664 -0.830 -19.296 1.00 93.75 90 TYR A CA 1
ATOM 744 C C . TYR A 1 90 ? 10.122 -1.346 -17.929 1.00 93.75 90 TYR A C 1
ATOM 746 O O . TYR A 1 90 ? 10.917 -0.688 -17.261 1.00 93.75 90 TYR A O 1
ATOM 754 N N . LEU A 1 91 ? 9.656 -2.524 -17.507 1.00 93.00 91 LEU A N 1
ATOM 755 C CA . LEU A 1 91 ? 10.056 -3.104 -16.225 1.00 93.00 91 LEU A CA 1
ATOM 756 C C . LEU A 1 91 ? 11.550 -3.448 -16.180 1.00 93.00 91 LEU A C 1
ATOM 758 O O . LEU A 1 91 ? 12.158 -3.256 -15.129 1.00 93.00 91 LEU A O 1
ATOM 762 N N . GLU A 1 92 ? 12.148 -3.884 -17.292 1.00 90.25 92 GLU A N 1
ATOM 763 C CA . GLU A 1 92 ? 13.601 -4.084 -17.389 1.00 90.25 92 GLU A CA 1
ATOM 764 C C . GLU A 1 92 ? 14.374 -2.775 -17.200 1.00 90.25 92 GLU A C 1
ATOM 766 O O . GLU A 1 92 ? 15.387 -2.743 -16.503 1.00 90.25 92 GLU A O 1
ATOM 771 N N . GLN A 1 93 ? 13.871 -1.657 -17.734 1.00 87.06 93 GLN A N 1
ATOM 772 C CA . GLN A 1 93 ? 14.501 -0.350 -17.524 1.00 87.06 93 GLN A CA 1
ATOM 773 C C . GLN A 1 93 ? 14.488 0.083 -16.053 1.00 87.06 93 GLN A C 1
ATOM 775 O O . GLN A 1 93 ? 15.369 0.835 -15.641 1.00 87.06 93 GLN A O 1
ATOM 780 N N . LEU A 1 94 ? 13.521 -0.379 -15.252 1.00 86.25 94 LEU A N 1
ATOM 781 C CA . LEU A 1 94 ? 13.454 -0.070 -13.819 1.00 86.25 94 LEU A CA 1
ATOM 782 C C . LEU A 1 94 ? 14.510 -0.809 -12.986 1.00 86.25 94 LEU A C 1
ATOM 784 O O . LEU A 1 94 ? 14.729 -0.423 -11.838 1.00 86.25 94 LEU A O 1
ATOM 788 N N . ASP A 1 95 ? 15.148 -1.847 -13.532 1.00 76.62 95 ASP A N 1
ATOM 789 C CA . ASP A 1 95 ? 16.260 -2.545 -12.873 1.00 76.62 95 ASP A CA 1
ATOM 790 C C . ASP A 1 95 ? 17.565 -1.727 -12.952 1.00 76.62 95 ASP A C 1
ATOM 792 O O . ASP A 1 95 ? 18.450 -1.837 -12.103 1.00 76.62 95 ASP A O 1
ATOM 796 N N . ALA A 1 96 ? 17.655 -0.827 -13.936 1.00 7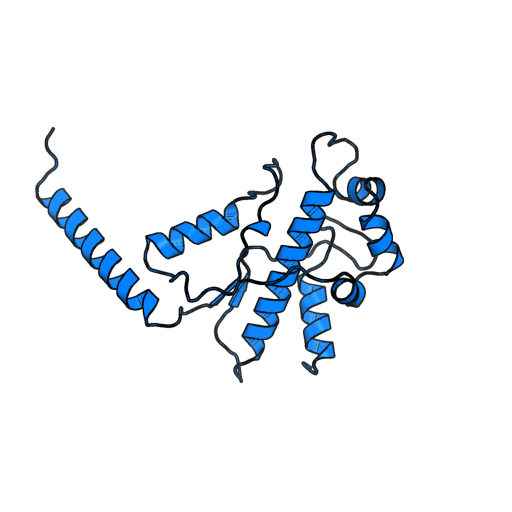7.19 96 ALA A N 1
ATOM 797 C CA . ALA A 1 96 ? 18.762 0.101 -14.101 1.00 77.19 96 ALA A CA 1
ATOM 798 C C . ALA A 1 96 ? 18.510 1.428 -13.365 1.00 77.19 96 ALA A C 1
ATOM 800 O O . ALA A 1 96 ? 17.428 2.025 -13.418 1.00 77.19 96 ALA A O 1
ATOM 801 N N . LYS A 1 97 ? 19.558 1.954 -12.724 1.00 73.38 97 LYS A N 1
ATOM 802 C CA . LYS A 1 97 ? 19.513 3.236 -12.005 1.00 73.38 97 LYS A CA 1
ATOM 803 C C . LYS A 1 97 ? 19.115 4.387 -12.934 1.00 73.38 97 LYS A C 1
ATOM 805 O O . LYS A 1 97 ? 18.352 5.270 -12.549 1.00 73.38 97 LYS A O 1
ATOM 810 N N . GLU A 1 98 ? 19.589 4.333 -14.172 1.00 73.00 98 GLU A N 1
ATOM 811 C CA . GLU A 1 98 ? 19.362 5.316 -15.227 1.00 73.00 98 GLU A CA 1
ATOM 812 C C . GLU A 1 98 ? 17.890 5.361 -15.655 1.00 73.00 98 GLU A C 1
ATOM 814 O O . GLU A 1 98 ? 17.342 6.441 -15.883 1.00 73.00 98 GLU A O 1
ATOM 819 N N . GLY A 1 99 ? 17.217 4.207 -15.729 1.00 74.75 99 GLY A N 1
ATOM 820 C CA . GLY A 1 99 ? 15.792 4.153 -16.058 1.00 74.75 99 GLY A CA 1
ATOM 821 C C . GLY A 1 99 ? 14.928 4.761 -14.955 1.00 74.75 99 GLY A C 1
ATOM 822 O O . GLY A 1 99 ? 14.009 5.531 -15.238 1.00 74.75 99 GLY A O 1
ATOM 823 N N . LEU A 1 100 ? 15.282 4.516 -13.692 1.00 78.75 100 LEU A N 1
ATOM 824 C CA . LEU A 1 100 ? 14.615 5.135 -12.547 1.00 78.75 100 LEU A CA 1
ATOM 825 C C . LEU A 1 100 ? 14.851 6.653 -12.482 1.00 78.75 100 LEU A C 1
ATOM 827 O O . LEU A 1 100 ? 13.930 7.412 -12.174 1.00 78.75 100 LEU A O 1
ATOM 831 N N . TRP A 1 101 ? 16.051 7.126 -12.817 1.00 75.50 101 TRP A N 1
ATOM 832 C CA . TRP A 1 101 ? 16.362 8.558 -12.839 1.00 75.50 101 TRP A CA 1
ATOM 833 C C . TRP A 1 101 ? 15.543 9.354 -13.852 1.00 75.50 101 TRP A C 1
ATOM 835 O O . TRP A 1 101 ? 15.181 10.491 -13.562 1.00 75.50 101 TRP A O 1
ATOM 845 N N . ARG A 1 102 ? 15.146 8.766 -14.984 1.00 74.00 102 ARG A N 1
ATOM 846 C CA . ARG A 1 102 ? 14.229 9.437 -15.926 1.00 74.00 102 ARG A CA 1
ATOM 847 C C . ARG A 1 102 ? 12.851 9.720 -15.326 1.00 74.00 102 ARG A C 1
ATOM 849 O O . ARG A 1 102 ? 12.177 10.646 -15.765 1.00 74.00 102 ARG A O 1
ATOM 856 N N . ILE A 1 103 ? 12.436 8.940 -14.328 1.00 78.38 103 ILE A N 1
ATOM 857 C CA . ILE A 1 103 ? 11.125 9.067 -13.674 1.00 78.38 103 ILE A CA 1
ATOM 858 C C . ILE A 1 103 ? 11.181 10.085 -12.531 1.00 78.38 103 ILE A C 1
ATOM 860 O O . ILE A 1 103 ? 10.239 10.854 -12.343 1.00 78.38 103 ILE A O 1
ATOM 864 N N . PHE A 1 104 ? 12.276 10.087 -11.768 1.00 75.94 104 PHE A N 1
ATOM 865 C CA . PHE A 1 104 ? 12.434 10.915 -10.566 1.00 75.94 104 PHE A CA 1
ATOM 866 C C . PHE A 1 104 ? 13.292 12.179 -10.766 1.00 75.94 104 PHE A C 1
ATOM 868 O O . PHE A 1 104 ? 13.369 13.012 -9.862 1.00 75.94 104 PHE A O 1
ATOM 875 N N . GLY A 1 105 ? 13.908 12.334 -11.940 1.00 67.12 105 GLY A N 1
ATOM 876 C CA . GLY A 1 105 ? 14.823 13.417 -12.301 1.00 67.12 105 GLY A CA 1
ATOM 877 C C . GLY A 1 105 ? 16.294 13.097 -11.996 1.00 67.12 105 GLY A C 1
ATOM 878 O O . GLY A 1 105 ? 16.645 12.731 -10.875 1.00 67.12 105 GLY A O 1
ATOM 879 N N . GLU A 1 106 ? 17.174 13.303 -12.985 1.00 54.34 106 GLU A N 1
ATOM 880 C CA . GLU A 1 106 ? 18.634 13.079 -12.894 1.00 54.34 106 GLU A CA 1
ATOM 881 C C . GLU A 1 106 ? 19.350 14.019 -11.900 1.00 54.34 106 GLU A C 1
ATOM 883 O O . GLU A 1 106 ? 20.451 13.726 -11.442 1.00 54.34 106 GLU A O 1
ATOM 888 N N . HIS A 1 107 ? 18.725 15.136 -11.513 1.00 54.00 107 HIS A N 1
ATOM 889 C CA . HIS A 1 107 ? 19.328 16.147 -10.631 1.00 54.00 107 HIS A CA 1
ATOM 890 C C . HIS A 1 107 ? 19.286 15.805 -9.133 1.00 54.00 107 HIS A C 1
ATOM 892 O O . HIS A 1 107 ? 19.831 16.551 -8.320 1.00 54.00 107 HIS A O 1
ATOM 898 N N . ASN A 1 108 ? 18.691 14.675 -8.750 1.00 55.16 108 ASN A N 1
ATOM 899 C CA . ASN A 1 108 ? 18.598 14.250 -7.358 1.00 55.16 108 ASN A CA 1
ATOM 900 C C . ASN A 1 108 ? 19.687 13.225 -7.007 1.00 55.16 108 ASN A C 1
ATOM 902 O O . ASN A 1 108 ? 19.408 12.050 -6.769 1.00 55.16 108 ASN A O 1
ATOM 906 N N . SER A 1 109 ? 20.943 13.670 -6.925 1.00 55.03 109 SER A N 1
ATOM 907 C CA . SER A 1 109 ? 22.092 12.819 -6.559 1.00 55.03 109 SER A CA 1
ATOM 908 C C . SER A 1 109 ? 21.972 12.149 -5.176 1.00 55.03 109 SER A C 1
ATOM 910 O O . SER A 1 109 ? 22.688 11.186 -4.905 1.00 55.03 109 SER A O 1
ATOM 912 N N . GLY A 1 110 ? 21.046 12.611 -4.325 1.00 62.25 110 GLY A N 1
ATOM 913 C CA . GLY A 1 110 ? 20.702 12.006 -3.033 1.00 62.25 110 GLY A CA 1
ATOM 914 C C . GLY A 1 110 ? 19.402 11.187 -3.000 1.00 62.25 110 GLY A C 1
ATOM 915 O O . GLY A 1 110 ? 19.063 10.665 -1.940 1.00 62.25 110 GLY A O 1
ATOM 916 N N . PHE A 1 111 ? 18.653 11.073 -4.106 1.00 73.44 111 PHE A N 1
ATOM 917 C CA . PHE A 1 111 ? 17.393 10.322 -4.126 1.00 73.44 111 PHE A CA 1
ATOM 918 C C . PHE A 1 111 ? 17.632 8.834 -4.391 1.00 73.44 111 PHE A C 1
ATOM 920 O O . PHE A 1 111 ? 18.150 8.433 -5.436 1.00 73.44 111 PHE A O 1
ATOM 927 N N . ASP A 1 112 ? 17.212 8.006 -3.438 1.00 79.44 112 ASP A N 1
ATOM 928 C CA . ASP A 1 112 ? 17.266 6.551 -3.544 1.00 79.44 112 ASP A CA 1
ATOM 929 C C . ASP A 1 112 ? 16.136 6.026 -4.442 1.00 79.44 112 ASP A C 1
ATOM 931 O O . ASP A 1 112 ? 15.063 5.620 -3.986 1.00 79.44 112 ASP A O 1
ATOM 935 N N . ALA A 1 113 ? 16.381 6.056 -5.750 1.00 80.81 113 ALA A N 1
ATOM 936 C CA . ALA A 1 113 ? 15.404 5.638 -6.745 1.00 80.81 113 ALA A CA 1
ATOM 937 C C . ALA A 1 113 ? 15.093 4.130 -6.681 1.00 80.81 113 ALA A C 1
ATOM 939 O O . ALA A 1 113 ? 13.954 3.720 -6.921 1.00 80.81 113 ALA A O 1
ATOM 940 N N . VAL A 1 114 ? 16.077 3.310 -6.292 1.00 83.69 114 VAL A N 1
ATOM 941 C CA . VAL A 1 114 ? 15.905 1.863 -6.086 1.00 83.69 114 VAL A CA 1
ATOM 942 C C . VAL A 1 114 ? 15.021 1.611 -4.864 1.00 83.69 114 VAL A C 1
ATOM 944 O O . VAL A 1 114 ? 14.067 0.832 -4.935 1.00 83.69 114 VAL A O 1
ATOM 947 N N . GLY A 1 115 ? 15.269 2.327 -3.765 1.00 85.75 115 GLY A N 1
ATOM 948 C CA . GLY A 1 115 ? 14.411 2.317 -2.583 1.00 85.75 115 GLY A CA 1
ATOM 949 C C . GLY A 1 115 ? 12.984 2.773 -2.885 1.00 85.75 115 GLY A C 1
ATOM 950 O O . GLY A 1 115 ? 12.034 2.162 -2.396 1.00 85.75 115 GLY A O 1
ATOM 951 N N . ALA A 1 116 ? 12.806 3.778 -3.748 1.00 86.06 116 ALA A N 1
ATOM 952 C CA . ALA A 1 116 ? 11.486 4.226 -4.190 1.00 86.06 116 ALA A CA 1
ATOM 953 C C . ALA A 1 116 ? 10.744 3.148 -5.002 1.00 86.06 116 ALA A C 1
ATOM 955 O O . ALA A 1 116 ? 9.560 2.907 -4.760 1.00 86.06 116 ALA A O 1
ATOM 956 N N . LEU A 1 117 ? 11.420 2.440 -5.916 1.00 89.69 117 LEU A N 1
ATOM 957 C CA . LEU A 1 117 ? 10.822 1.294 -6.610 1.00 89.69 117 LEU A CA 1
ATOM 958 C C . LEU A 1 117 ? 10.438 0.182 -5.625 1.00 89.69 117 LEU A C 1
ATOM 960 O O . LEU A 1 117 ? 9.325 -0.346 -5.690 1.00 89.69 117 LEU A O 1
ATOM 964 N N . HIS A 1 118 ? 11.332 -0.161 -4.694 1.00 90.81 118 HIS A N 1
ATOM 965 C CA . HIS A 1 118 ? 11.066 -1.164 -3.664 1.00 90.81 118 HIS A CA 1
ATOM 966 C C . HIS A 1 118 ? 9.829 -0.792 -2.830 1.00 90.81 118 HIS A C 1
ATOM 968 O O . HIS A 1 118 ? 8.904 -1.599 -2.704 1.00 90.81 118 HIS A O 1
ATOM 974 N N . GLN A 1 119 ? 9.755 0.451 -2.351 1.00 91.44 119 GLN A N 1
ATOM 975 C CA . GLN A 1 119 ? 8.604 1.004 -1.635 1.00 91.44 119 GLN A CA 1
ATOM 976 C C . GLN A 1 119 ? 7.309 0.872 -2.453 1.00 91.44 119 GLN A C 1
ATOM 978 O O . GLN A 1 119 ? 6.301 0.358 -1.961 1.00 91.44 119 GLN A O 1
ATOM 983 N N . GLN A 1 120 ? 7.328 1.280 -3.725 1.00 93.88 120 GLN A N 1
ATOM 984 C CA . GLN A 1 120 ? 6.148 1.235 -4.590 1.00 93.88 120 GLN A CA 1
ATOM 985 C C . GLN A 1 120 ? 5.686 -0.192 -4.906 1.00 93.88 120 GLN A C 1
ATOM 987 O O . GLN A 1 120 ? 4.482 -0.441 -5.041 1.00 93.88 120 GLN A O 1
ATOM 992 N N . ARG A 1 121 ? 6.598 -1.170 -4.932 1.00 96.31 121 ARG A N 1
ATOM 993 C CA . ARG A 1 121 ? 6.233 -2.594 -5.006 1.00 96.31 121 ARG A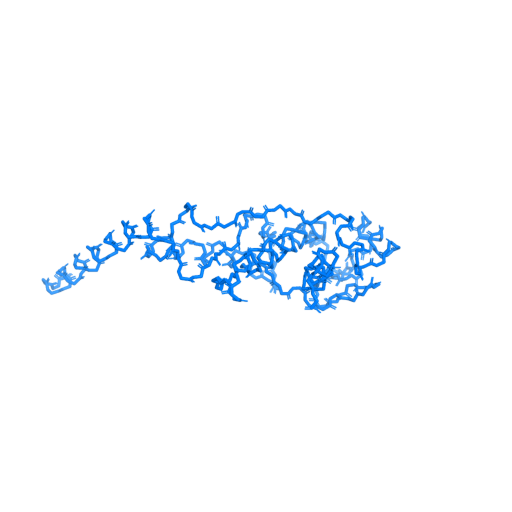 CA 1
ATOM 994 C C . ARG A 1 121 ? 5.488 -3.056 -3.757 1.00 96.31 121 ARG A C 1
ATOM 996 O O . ARG A 1 121 ? 4.507 -3.792 -3.884 1.00 96.31 121 ARG A O 1
ATOM 1003 N N . TRP A 1 122 ? 5.893 -2.620 -2.564 1.00 97.12 122 TRP A N 1
ATOM 1004 C CA . TRP A 1 122 ? 5.149 -2.894 -1.327 1.00 97.12 122 TRP A CA 1
ATOM 1005 C C . TRP A 1 122 ? 3.775 -2.230 -1.319 1.00 97.12 122 TRP A C 1
ATOM 1007 O O . TRP A 1 122 ? 2.783 -2.894 -1.014 1.00 97.12 122 TRP A O 1
ATOM 1017 N N . MET A 1 123 ? 3.701 -0.958 -1.716 1.00 96.88 123 MET A N 1
ATOM 1018 C CA . MET A 1 123 ? 2.444 -0.217 -1.868 1.00 96.88 123 MET A CA 1
ATOM 1019 C C . MET A 1 123 ? 1.490 -0.945 -2.825 1.00 96.88 123 MET A C 1
ATOM 1021 O O . MET A 1 123 ? 0.331 -1.181 -2.476 1.00 96.88 123 MET A O 1
ATOM 1025 N N . THR A 1 124 ? 2.007 -1.406 -3.969 1.00 98.31 124 THR A N 1
ATOM 1026 C CA . THR A 1 124 ? 1.254 -2.185 -4.963 1.00 98.31 124 THR A CA 1
ATOM 1027 C C . THR A 1 124 ? 0.752 -3.507 -4.400 1.00 98.31 124 THR A C 1
ATOM 1029 O O . THR A 1 124 ? -0.428 -3.837 -4.517 1.00 98.31 124 THR A O 1
ATOM 1032 N N . GLY A 1 125 ? 1.620 -4.243 -3.710 1.00 98.50 125 GLY A N 1
ATOM 1033 C CA . GLY A 1 125 ? 1.250 -5.453 -2.986 1.00 98.50 125 GLY A CA 1
ATOM 1034 C C . GLY A 1 125 ? 0.143 -5.235 -1.949 1.00 98.50 125 GLY A C 1
ATOM 1035 O O . GLY A 1 125 ? -0.757 -6.066 -1.794 1.00 98.50 125 GLY A O 1
ATOM 1036 N N . GLY A 1 126 ? 0.164 -4.077 -1.289 1.00 98.25 126 GLY A N 1
ATOM 1037 C CA . GLY A 1 126 ? -0.901 -3.584 -0.424 1.00 98.25 126 GLY A CA 1
ATOM 1038 C C . GLY A 1 126 ? -2.244 -3.455 -1.129 1.00 98.25 126 GLY A C 1
ATOM 1039 O O . GLY A 1 126 ? -3.255 -3.945 -0.626 1.00 98.25 126 GLY A O 1
ATOM 1040 N N . THR A 1 127 ? -2.257 -2.838 -2.308 1.00 98.50 127 THR A N 1
ATOM 1041 C CA . THR A 1 127 ? -3.478 -2.627 -3.098 1.00 98.50 127 THR A CA 1
ATOM 1042 C C . THR A 1 127 ? -4.015 -3.949 -3.641 1.00 98.50 127 THR A C 1
ATOM 1044 O O . THR A 1 127 ? -5.220 -4.184 -3.579 1.00 98.50 127 THR A O 1
ATOM 1047 N N . ILE A 1 128 ? -3.140 -4.880 -4.038 1.00 98.25 128 ILE A N 1
ATOM 1048 C CA . ILE A 1 128 ? -3.522 -6.256 -4.397 1.00 98.25 128 ILE A CA 1
ATOM 1049 C C . ILE A 1 128 ? -4.193 -6.965 -3.213 1.00 98.25 128 ILE A C 1
ATOM 1051 O O . ILE A 1 128 ? -5.252 -7.578 -3.371 1.00 98.25 128 ILE A O 1
ATOM 1055 N N . ALA A 1 129 ? -3.591 -6.900 -2.022 1.00 97.38 129 ALA A N 1
ATOM 1056 C CA . ALA A 1 129 ? -4.146 -7.522 -0.823 1.00 97.38 129 ALA A CA 1
ATOM 1057 C C . ALA A 1 129 ? -5.491 -6.893 -0.427 1.00 97.38 129 ALA A C 1
ATOM 1059 O O . ALA A 1 129 ? -6.429 -7.622 -0.104 1.00 97.38 129 ALA A O 1
ATOM 1060 N N . ALA A 1 130 ? -5.599 -5.563 -0.509 1.00 96.56 130 ALA A N 1
ATOM 1061 C CA . ALA A 1 130 ? -6.827 -4.829 -0.229 1.00 96.56 130 ALA A CA 1
ATOM 1062 C C . ALA A 1 130 ? -7.955 -5.218 -1.191 1.00 96.56 130 ALA A C 1
ATOM 1064 O O . ALA A 1 130 ? -9.053 -5.548 -0.750 1.00 96.56 130 ALA A O 1
ATOM 1065 N N . ALA A 1 131 ? -7.663 -5.240 -2.493 1.00 95.44 131 ALA A N 1
ATOM 1066 C CA . ALA A 1 131 ? -8.618 -5.595 -3.534 1.00 95.44 131 ALA A CA 1
ATOM 1067 C C . ALA A 1 131 ? -9.114 -7.039 -3.373 1.00 95.44 131 ALA A C 1
ATOM 1069 O O . ALA A 1 131 ? -10.317 -7.287 -3.402 1.00 95.44 131 ALA A O 1
ATOM 1070 N N . ARG A 1 132 ? -8.202 -7.988 -3.116 1.00 94.31 132 ARG A N 1
ATOM 1071 C CA . ARG A 1 132 ? -8.559 -9.386 -2.830 1.00 94.31 132 ARG A CA 1
ATOM 1072 C C . ARG A 1 132 ? -9.427 -9.514 -1.588 1.00 94.31 132 ARG A C 1
ATOM 1074 O O . ARG A 1 132 ? -10.398 -10.254 -1.619 1.00 94.31 132 ARG A O 1
ATOM 1081 N N . GLU A 1 133 ? -9.083 -8.826 -0.502 1.00 93.69 133 GLU A N 1
ATOM 1082 C CA . GLU A 1 133 ? -9.880 -8.854 0.727 1.00 93.69 133 GLU A CA 1
ATOM 1083 C C . GLU A 1 133 ? -11.286 -8.284 0.501 1.00 93.69 133 GLU A C 1
ATOM 1085 O O . GLU A 1 133 ? -12.262 -8.889 0.938 1.00 93.69 133 GLU A O 1
ATOM 1090 N N . ALA A 1 134 ? -11.400 -7.172 -0.229 1.00 92.38 134 ALA A N 1
ATOM 1091 C CA . ALA A 1 134 ? -12.672 -6.498 -0.477 1.00 92.38 134 ALA A CA 1
ATOM 1092 C C . ALA A 1 134 ? -13.682 -7.372 -1.243 1.00 92.38 134 ALA A C 1
ATOM 1094 O O . ALA A 1 134 ? -14.884 -7.268 -1.004 1.00 92.38 134 ALA A O 1
ATOM 1095 N N . VAL A 1 135 ? -13.204 -8.250 -2.134 1.00 90.25 135 VAL A N 1
ATOM 1096 C CA . VAL A 1 135 ? -14.064 -9.114 -2.964 1.00 90.25 135 VAL A CA 1
ATOM 1097 C C . VAL A 1 135 ? -14.323 -10.508 -2.374 1.00 90.25 135 VAL A C 1
ATOM 1099 O O . VAL A 1 135 ? -15.074 -11.278 -2.972 1.00 90.25 135 VAL A O 1
ATOM 1102 N N . LYS A 1 136 ? -13.721 -10.860 -1.224 1.00 85.81 136 LYS A N 1
ATOM 1103 C CA . LYS A 1 136 ? -13.915 -12.178 -0.579 1.00 85.81 136 LYS A CA 1
ATOM 1104 C C . LYS A 1 136 ? -15.340 -12.393 -0.075 1.00 85.81 136 LYS A C 1
ATOM 1106 O O . LYS A 1 136 ? -15.866 -13.495 -0.189 1.00 85.81 136 LYS A O 1
ATOM 1111 N N . GLU A 1 137 ? -15.942 -11.366 0.517 1.00 75.38 137 GLU A N 1
ATOM 1112 C CA . GLU A 1 137 ? -17.296 -11.417 1.076 1.00 75.38 137 GLU A CA 1
ATOM 1113 C C . GLU A 1 137 ? -18.273 -10.767 0.074 1.00 75.38 137 GLU A C 1
ATOM 1115 O O . GLU A 1 137 ? -18.032 -9.663 -0.412 1.00 75.38 137 GLU A O 1
ATOM 1120 N N . ARG A 1 138 ? -19.364 -11.459 -0.281 1.00 66.31 138 ARG A N 1
ATOM 1121 C CA . ARG A 1 138 ? -20.387 -10.994 -1.243 1.00 66.31 138 ARG A CA 1
ATOM 1122 C C . ARG A 1 138 ? -21.669 -10.578 -0.494 1.00 66.31 138 ARG A C 1
ATOM 1124 O O . ARG A 1 138 ? -21.973 -11.202 0.522 1.00 66.31 138 ARG A O 1
ATOM 1131 N N . PRO A 1 139 ? -22.451 -9.586 -0.978 1.00 58.47 139 PRO A N 1
ATOM 1132 C CA . PRO A 1 139 ? -22.309 -8.890 -2.263 1.00 58.47 139 PRO A CA 1
ATOM 1133 C C . PRO A 1 139 ? -21.213 -7.812 -2.281 1.00 58.47 139 PRO A C 1
ATOM 1135 O O . PRO A 1 139 ? -20.618 -7.601 -3.333 1.00 58.47 139 PRO A O 1
ATOM 1138 N N . VAL A 1 140 ? -20.881 -7.210 -1.135 1.00 62.66 140 VAL A N 1
ATOM 1139 C CA . VAL A 1 140 ? -19.685 -6.376 -0.927 1.00 62.66 140 VAL A CA 1
ATOM 1140 C C . VAL A 1 140 ? -19.191 -6.637 0.492 1.00 62.66 140 VAL A C 1
ATOM 1142 O O . VAL A 1 140 ? -19.981 -6.583 1.438 1.00 62.66 140 VAL A O 1
ATOM 1145 N N . GLY A 1 141 ? -17.903 -6.943 0.635 1.00 71.50 141 GLY A N 1
ATOM 1146 C CA . GLY A 1 141 ? -17.273 -7.113 1.933 1.00 71.50 141 GLY A CA 1
ATOM 1147 C C . GLY A 1 141 ? -17.157 -5.797 2.696 1.00 71.50 141 GLY A C 1
ATOM 1148 O O . GLY A 1 141 ? -17.745 -4.767 2.368 1.00 71.50 141 GLY A O 1
ATOM 1149 N N . ARG A 1 142 ? -16.368 -5.808 3.761 1.00 84.38 142 ARG A N 1
ATOM 1150 C CA . ARG A 1 142 ? -16.110 -4.596 4.549 1.00 84.38 142 ARG A CA 1
ATOM 1151 C C . ARG A 1 142 ? -15.139 -3.687 3.784 1.00 84.38 142 ARG A C 1
ATOM 1153 O O . ARG A 1 142 ? -14.290 -4.212 3.065 1.00 84.38 142 ARG A O 1
ATOM 1160 N N . PRO A 1 143 ? -15.200 -2.352 3.952 1.00 91.75 143 PRO A N 1
ATOM 1161 C CA . PRO A 1 143 ? -14.219 -1.458 3.346 1.00 91.75 143 PRO A CA 1
ATOM 1162 C C . PRO A 1 143 ? -12.791 -1.874 3.710 1.00 91.75 143 PRO A C 1
ATOM 1164 O O . PRO A 1 143 ? -12.514 -2.190 4.871 1.00 91.75 143 PRO A O 1
ATOM 1167 N N . VAL A 1 144 ? -11.887 -1.856 2.732 1.00 94.56 144 VAL A N 1
ATOM 1168 C CA . VAL A 1 144 ? -10.471 -2.183 2.927 1.00 94.56 144 VAL A CA 1
ATOM 1169 C C . VAL A 1 144 ? -9.623 -1.011 2.458 1.00 94.56 144 VAL A C 1
ATOM 1171 O O . VAL A 1 144 ? -9.779 -0.540 1.336 1.00 94.56 144 VAL A O 1
ATOM 1174 N N . VAL A 1 145 ? -8.737 -0.525 3.324 1.00 95.62 145 VAL A N 1
ATOM 1175 C CA . VAL A 1 145 ? -7.944 0.684 3.085 1.00 95.62 145 VAL A CA 1
ATOM 1176 C C . VAL A 1 145 ? -6.465 0.329 3.080 1.00 95.62 145 VAL A C 1
ATOM 1178 O O . VAL A 1 145 ? -5.915 -0.057 4.111 1.00 95.62 145 VAL A O 1
ATOM 1181 N N . ASN A 1 146 ? -5.804 0.495 1.934 1.00 97.12 146 ASN A N 1
ATOM 1182 C CA . ASN A 1 146 ? -4.347 0.453 1.854 1.00 97.12 146 ASN A CA 1
ATOM 1183 C C . ASN A 1 146 ? -3.761 1.832 2.180 1.00 97.12 146 ASN A C 1
ATOM 1185 O O . ASN A 1 146 ? -4.018 2.795 1.463 1.00 97.12 146 ASN A O 1
ATOM 1189 N N . LEU A 1 147 ? -2.943 1.932 3.232 1.00 95.56 147 LEU A N 1
ATOM 1190 C CA . LEU A 1 147 ? -2.358 3.215 3.655 1.00 95.56 147 LEU A CA 1
ATOM 1191 C C . LEU A 1 147 ? -1.231 3.721 2.738 1.00 95.56 147 LEU A C 1
ATOM 1193 O O . LEU A 1 147 ? -0.829 4.885 2.835 1.00 95.56 147 LEU A O 1
ATOM 1197 N N . GLY A 1 148 ? -0.722 2.845 1.871 1.00 92.94 148 GLY A N 1
ATOM 1198 C CA . GLY A 1 148 ? 0.329 3.151 0.908 1.00 92.94 148 GLY A CA 1
ATOM 1199 C C . GLY A 1 148 ? -0.141 3.202 -0.544 1.00 92.94 148 GLY A C 1
ATOM 1200 O O . GLY A 1 148 ? 0.682 3.438 -1.398 1.00 92.94 148 GLY A O 1
ATOM 1201 N N . GLY A 1 149 ? -1.405 2.945 -0.879 1.00 91.12 149 GLY A N 1
ATOM 1202 C CA . GLY A 1 149 ? -1.815 2.871 -2.292 1.00 91.12 149 GLY A CA 1
ATOM 1203 C C . GLY A 1 149 ? -1.949 4.236 -2.981 1.00 91.12 149 GLY A C 1
ATOM 1204 O O . GLY A 1 149 ? -1.707 5.283 -2.371 1.00 91.12 149 GLY A O 1
ATOM 1205 N N . GLY A 1 150 ? -2.421 4.215 -4.230 1.00 93.81 150 GLY A N 1
ATOM 1206 C CA . GLY A 1 150 ? -2.780 5.417 -4.998 1.00 93.81 150 GLY A CA 1
ATOM 1207 C C . GLY A 1 150 ? -1.724 5.862 -6.010 1.00 93.81 150 GLY A C 1
ATOM 1208 O O . GLY A 1 150 ? -1.674 7.035 -6.376 1.00 93.81 150 GLY A O 1
ATOM 1209 N N . LEU A 1 151 ? -0.888 4.935 -6.469 1.00 94.75 151 LEU A N 1
ATOM 1210 C CA . LEU A 1 151 ? 0.089 5.157 -7.524 1.00 94.75 151 LEU A CA 1
ATOM 1211 C C . LEU A 1 151 ? -0.639 5.115 -8.875 1.00 94.75 151 LEU A C 1
ATOM 1213 O O . LEU A 1 151 ? -0.715 4.082 -9.526 1.00 94.75 151 LEU A O 1
ATOM 1217 N N . HIS A 1 152 ? -1.250 6.228 -9.278 1.00 95.81 152 HIS A N 1
ATOM 1218 C CA . HIS A 1 152 ? -2.145 6.266 -10.446 1.00 95.81 152 HIS A CA 1
ATOM 1219 C C . HIS A 1 152 ? -1.567 6.931 -11.703 1.00 95.81 152 HIS A C 1
ATOM 1221 O O . HIS A 1 152 ? -2.208 6.901 -12.750 1.00 95.81 152 HIS A O 1
ATOM 1227 N N . HIS A 1 153 ? -0.375 7.522 -11.615 1.00 94.62 153 HIS A N 1
ATOM 1228 C CA . HIS A 1 153 ? 0.215 8.299 -12.711 1.00 94.62 153 HIS A CA 1
ATOM 1229 C C . HIS A 1 153 ? 1.080 7.474 -13.673 1.00 94.62 153 HIS A C 1
ATOM 1231 O O . HIS A 1 153 ? 1.377 7.942 -14.769 1.00 94.62 153 HIS A O 1
ATOM 1237 N N . ALA A 1 154 ? 1.501 6.266 -13.287 1.00 95.38 154 ALA A N 1
ATOM 1238 C CA . ALA A 1 154 ? 2.274 5.405 -14.176 1.00 95.38 154 ALA A CA 1
ATOM 1239 C C . ALA A 1 154 ? 1.385 4.848 -15.302 1.00 95.38 154 ALA A C 1
ATOM 1241 O O . ALA A 1 154 ? 0.267 4.376 -15.057 1.00 95.38 154 ALA A O 1
ATOM 1242 N N . HIS A 1 155 ? 1.910 4.889 -16.523 1.00 95.81 155 HIS A N 1
ATOM 1243 C CA . HIS A 1 155 ? 1.334 4.282 -17.721 1.00 95.81 155 HIS A CA 1
ATOM 1244 C C . HIS A 1 155 ? 1.980 2.913 -17.980 1.00 95.81 155 HIS A C 1
ATOM 1246 O O . HIS A 1 155 ? 2.860 2.500 -17.235 1.00 95.81 155 HIS A O 1
ATOM 1252 N N . ALA A 1 156 ? 1.544 2.206 -19.026 1.00 96.69 156 ALA A N 1
ATOM 1253 C CA . ALA A 1 156 ? 2.033 0.861 -19.336 1.00 96.69 156 ALA A CA 1
ATOM 1254 C C . ALA A 1 156 ? 3.535 0.806 -19.690 1.00 96.69 156 ALA A C 1
ATOM 1256 O O . ALA A 1 156 ? 4.189 -0.211 -19.480 1.00 96.69 156 ALA A O 1
ATOM 1257 N N . ASP A 1 157 ? 4.089 1.877 -20.248 1.00 95.06 157 ASP A N 1
ATOM 1258 C CA . ASP A 1 157 ? 5.453 1.941 -20.786 1.00 95.06 157 ASP A CA 1
ATOM 1259 C C . ASP A 1 157 ? 6.301 3.068 -20.175 1.00 95.06 157 ASP A C 1
ATOM 1261 O O . ASP A 1 157 ? 7.432 3.295 -20.600 1.00 95.06 157 ASP A O 1
ATOM 1265 N N . LYS A 1 158 ? 5.766 3.790 -19.182 1.00 92.75 158 LYS A N 1
ATOM 1266 C CA . LYS A 1 158 ? 6.470 4.892 -18.520 1.00 92.75 158 LYS A CA 1
ATOM 1267 C C . LYS A 1 158 ? 5.934 5.194 -17.126 1.00 92.75 158 LYS A C 1
ATOM 1269 O O . LYS A 1 158 ? 4.727 5.146 -16.871 1.00 92.75 158 LYS A O 1
ATOM 1274 N N . GLY A 1 159 ? 6.838 5.621 -16.252 1.00 91.31 159 GLY A N 1
ATOM 1275 C CA . GLY A 1 159 ? 6.491 6.253 -14.985 1.00 91.31 159 GLY A CA 1
ATOM 1276 C C . GLY A 1 159 ? 5.959 7.674 -15.183 1.00 91.31 159 GLY A C 1
ATOM 1277 O O . GLY A 1 159 ? 6.049 8.257 -16.266 1.00 91.31 159 GLY A O 1
ATOM 1278 N N . GLY A 1 160 ? 5.409 8.255 -14.123 1.00 88.56 160 GLY A N 1
ATOM 1279 C CA . GLY A 1 160 ? 4.907 9.629 -14.141 1.00 88.56 160 GLY A CA 1
ATOM 1280 C C . GLY A 1 160 ? 4.503 10.095 -12.751 1.00 88.56 160 GLY A C 1
ATOM 1281 O O . GLY A 1 160 ? 4.111 9.276 -11.927 1.00 88.56 160 GLY A O 1
ATOM 1282 N N . GLY A 1 161 ? 4.622 11.396 -12.462 1.00 85.38 161 GLY A N 1
ATOM 1283 C CA . GLY A 1 161 ? 4.198 11.979 -11.179 1.00 85.38 161 GLY A CA 1
ATOM 1284 C C . GLY A 1 161 ? 4.732 11.220 -9.957 1.00 85.38 161 GLY A C 1
ATOM 1285 O O . GLY A 1 161 ? 3.953 10.878 -9.065 1.00 85.38 161 GLY A O 1
ATOM 1286 N N . SER A 1 162 ? 6.025 10.874 -9.978 1.00 84.94 162 SER A N 1
ATOM 1287 C CA . SER A 1 162 ? 6.729 10.065 -8.968 1.00 84.94 162 SER A CA 1
ATOM 1288 C C . SER A 1 162 ? 6.225 8.624 -8.788 1.00 84.94 162 SER A C 1
ATOM 1290 O O . SER A 1 162 ? 6.644 7.944 -7.855 1.00 84.94 162 SER A O 1
ATOM 1292 N N . CYS A 1 163 ? 5.361 8.124 -9.673 1.00 91.75 163 CYS A N 1
ATOM 1293 C CA . CYS A 1 163 ? 4.912 6.732 -9.711 1.00 91.75 163 CYS A CA 1
ATOM 1294 C C . CYS A 1 163 ? 5.736 5.952 -10.749 1.00 91.75 163 CYS A C 1
ATOM 1296 O O . CYS A 1 163 ? 5.692 6.275 -11.936 1.00 91.75 163 CYS A O 1
ATOM 1298 N N . THR A 1 164 ? 6.458 4.915 -10.323 1.00 93.12 164 THR A N 1
ATOM 1299 C CA . THR A 1 164 ? 7.128 3.947 -11.209 1.00 93.12 164 THR A CA 1
ATOM 1300 C C . THR A 1 164 ? 6.164 2.865 -11.678 1.00 93.12 164 THR A C 1
ATOM 1302 O O . THR A 1 164 ? 6.296 2.356 -12.784 1.00 93.12 164 THR A O 1
ATOM 1305 N N . VAL A 1 165 ? 5.169 2.514 -10.867 1.00 95.88 165 VAL A N 1
ATOM 1306 C CA . VAL A 1 165 ? 4.180 1.480 -11.190 1.00 95.88 165 VAL A CA 1
ATOM 1307 C C . VAL A 1 165 ? 2.772 1.960 -10.868 1.00 95.88 165 VAL A C 1
ATOM 1309 O O . VAL A 1 165 ? 2.584 2.899 -10.101 1.00 95.88 165 VAL A O 1
ATOM 1312 N N . ASN A 1 166 ? 1.779 1.314 -11.477 1.00 97.94 166 ASN A N 1
ATOM 1313 C CA . ASN A 1 166 ? 0.364 1.632 -11.302 1.00 97.94 166 ASN A CA 1
ATOM 1314 C C . ASN A 1 166 ? -0.333 0.563 -10.456 1.00 97.94 166 ASN A C 1
ATOM 1316 O O . ASN A 1 166 ? -0.688 -0.501 -10.968 1.00 97.94 166 ASN A O 1
ATOM 1320 N N . ASP A 1 167 ? -0.509 0.819 -9.161 1.00 98.44 167 ASP A N 1
ATOM 1321 C CA . ASP A 1 167 ? -1.022 -0.188 -8.230 1.00 98.44 167 ASP A CA 1
ATOM 1322 C C . ASP A 1 167 ? -2.497 -0.527 -8.464 1.00 98.44 167 ASP A C 1
ATOM 1324 O O . ASP A 1 167 ? -2.900 -1.689 -8.346 1.00 98.44 167 ASP A O 1
ATOM 1328 N N . VAL A 1 168 ? -3.292 0.481 -8.828 1.00 98.19 168 VAL A N 1
ATOM 1329 C CA . VAL A 1 168 ? -4.719 0.337 -9.130 1.00 98.19 168 VAL A CA 1
ATOM 1330 C C . VAL A 1 168 ? -4.912 -0.550 -10.358 1.00 98.19 168 VAL A C 1
ATOM 1332 O O . VAL A 1 168 ? -5.675 -1.519 -10.305 1.00 98.19 168 VAL A O 1
ATOM 1335 N N . ALA A 1 169 ? -4.187 -0.267 -11.443 1.00 98.38 169 ALA A N 1
ATOM 1336 C CA . ALA A 1 169 ? -4.260 -1.053 -12.670 1.00 98.38 169 ALA A CA 1
ATOM 1337 C C . ALA A 1 169 ? -3.826 -2.508 -12.431 1.00 98.38 169 ALA A C 1
ATOM 1339 O O . ALA A 1 169 ? -4.538 -3.430 -12.837 1.00 98.38 169 ALA A O 1
ATOM 1340 N N . VAL A 1 170 ? -2.719 -2.726 -11.706 1.00 98.62 170 VAL A N 1
ATOM 1341 C CA . VAL A 1 170 ? -2.230 -4.073 -11.355 1.00 98.62 170 VAL A CA 1
ATOM 1342 C C . VAL A 1 170 ? -3.274 -4.855 -10.553 1.00 98.62 170 VAL A C 1
ATOM 1344 O O . VAL A 1 170 ? -3.556 -6.016 -10.864 1.00 98.62 170 VAL A O 1
ATOM 1347 N N . ALA A 1 171 ? -3.878 -4.241 -9.532 1.00 98.25 171 ALA A N 1
ATOM 1348 C CA . ALA A 1 171 ? -4.879 -4.910 -8.704 1.00 98.25 171 ALA A CA 1
ATOM 1349 C C . ALA A 1 171 ? -6.135 -5.289 -9.506 1.00 98.25 171 ALA A C 1
ATOM 1351 O O . ALA A 1 171 ? -6.624 -6.414 -9.374 1.00 98.25 171 ALA A O 1
ATOM 1352 N N . ILE A 1 172 ? -6.620 -4.397 -10.379 1.00 97.38 172 ILE A N 1
ATOM 1353 C CA . ILE A 1 172 ? -7.759 -4.673 -11.269 1.00 97.38 172 ILE A CA 1
ATOM 1354 C C . ILE A 1 172 ? -7.428 -5.817 -12.234 1.00 97.38 172 ILE A C 1
ATOM 1356 O O . ILE A 1 172 ? -8.226 -6.745 -12.373 1.00 97.38 172 ILE A O 1
ATOM 1360 N N . ALA A 1 173 ? -6.255 -5.788 -12.874 1.00 98.06 173 ALA A N 1
ATOM 1361 C CA . ALA A 1 173 ? -5.830 -6.836 -13.801 1.00 98.06 173 ALA A CA 1
ATOM 1362 C C . ALA A 1 173 ? -5.744 -8.209 -13.113 1.00 98.06 173 ALA A C 1
ATOM 1364 O O . ALA A 1 173 ? -6.211 -9.209 -13.661 1.00 98.06 173 ALA A O 1
ATOM 1365 N N . LEU A 1 174 ? -5.228 -8.259 -11.880 1.00 97.81 174 LEU A N 1
ATOM 1366 C CA . LEU A 1 174 ? -5.183 -9.488 -11.085 1.00 97.81 174 LEU A CA 1
ATOM 1367 C C . LEU A 1 174 ? -6.567 -10.016 -10.714 1.00 97.81 174 LEU A C 1
ATOM 1369 O O . LEU A 1 174 ? -6.782 -11.227 -10.777 1.00 97.81 174 LEU A O 1
ATOM 1373 N N . LEU A 1 175 ? -7.497 -9.141 -10.325 1.00 95.38 175 LEU A N 1
ATOM 1374 C CA . LEU A 1 175 ? -8.869 -9.555 -10.033 1.00 95.38 175 LEU A CA 1
ATOM 1375 C C . LEU A 1 175 ? -9.566 -10.097 -11.288 1.00 95.38 175 LEU A C 1
ATOM 1377 O O . LEU A 1 175 ? -10.173 -11.166 -11.224 1.00 95.38 175 LEU A O 1
ATOM 1381 N N . ARG A 1 176 ? -9.417 -9.423 -12.435 1.00 96.00 176 ARG A N 1
ATOM 1382 C CA . ARG A 1 176 ? -9.962 -9.879 -13.726 1.00 96.00 176 ARG A CA 1
ATOM 1383 C C . ARG A 1 176 ? -9.396 -11.229 -14.148 1.00 96.00 176 ARG A C 1
ATOM 1385 O O . ARG A 1 176 ? -10.155 -12.117 -14.522 1.00 96.00 176 ARG A O 1
ATOM 1392 N N . ARG A 1 177 ? -8.081 -11.431 -13.999 1.00 94.94 177 ARG A N 1
ATOM 1393 C CA . ARG A 1 177 ? -7.433 -12.734 -14.237 1.00 94.94 177 ARG A CA 1
ATOM 1394 C C . ARG A 1 177 ? -7.978 -13.835 -13.316 1.00 94.94 177 ARG A C 1
ATOM 1396 O O . ARG A 1 177 ? -7.961 -15.000 -13.691 1.00 94.94 177 ARG A O 1
ATOM 1403 N N . GLY A 1 178 ? -8.471 -13.468 -12.132 1.00 91.56 178 GLY A N 1
ATOM 1404 C CA . GLY A 1 178 ? -9.157 -14.357 -11.190 1.00 91.56 178 GLY A CA 1
ATOM 1405 C C . GLY A 1 178 ? -10.661 -14.536 -11.438 1.00 91.56 178 GLY A C 1
ATOM 1406 O O . GLY A 1 178 ? -11.324 -15.132 -10.594 1.00 91.56 178 GLY A O 1
ATOM 1407 N N . GLY A 1 179 ? -11.207 -14.018 -12.545 1.00 90.94 179 GLY A N 1
ATOM 1408 C CA . GLY A 1 179 ? -12.621 -14.161 -12.913 1.00 90.94 179 GLY A CA 1
ATOM 1409 C C . GLY A 1 179 ? -13.553 -13.076 -12.363 1.00 90.94 179 GLY A C 1
ATOM 1410 O O . GLY A 1 179 ? -14.768 -13.247 -12.396 1.00 90.94 179 GLY A O 1
ATOM 1411 N N . PHE A 1 180 ? -13.022 -11.966 -11.842 1.00 88.50 180 PHE A N 1
ATOM 1412 C CA . PHE A 1 180 ? -13.840 -10.813 -11.458 1.00 88.50 180 PHE A CA 1
ATOM 1413 C C . PHE A 1 180 ? -14.206 -9.981 -12.701 1.00 88.50 180 PHE A C 1
ATOM 1415 O O . PHE A 1 180 ? -13.333 -9.327 -13.276 1.00 88.50 180 PHE A O 1
ATOM 1422 N N . SER A 1 181 ? -15.478 -10.024 -13.112 1.00 81.31 181 SER A N 1
ATOM 1423 C CA . SER A 1 181 ? -16.045 -9.284 -14.254 1.00 81.31 181 SER A CA 1
ATOM 1424 C C . SER A 1 181 ? -16.980 -8.169 -13.813 1.00 81.31 181 SER A C 1
ATOM 1426 O O . SER A 1 181 ? -17.841 -8.476 -12.953 1.00 81.31 181 SER A O 1
#